Protein AF-A0A6L9YTX2-F1 (afdb_monomer_lite)

Radius of gyration: 17.12 Å; chains: 1; bounding box: 39×42×46 Å

Structure (mmCIF, N/CA/C/O backbone):
data_AF-A0A6L9YTX2-F1
#
_entry.id   AF-A0A6L9YTX2-F1
#
loop_
_atom_site.group_PDB
_atom_site.id
_atom_site.type_symbol
_atom_site.label_atom_id
_atom_site.label_alt_id
_atom_site.label_comp_id
_atom_site.label_asym_id
_atom_site.label_entity_id
_atom_site.label_seq_id
_atom_site.pdbx_PDB_ins_code
_atom_site.Cartn_x
_atom_site.Cartn_y
_atom_site.Cartn_z
_atom_site.occupancy
_atom_site.B_iso_or_equiv
_atom_site.auth_seq_id
_atom_site.auth_comp_id
_atom_site.auth_asym_id
_atom_site.auth_atom_id
_atom_site.pdbx_PDB_model_num
ATOM 1 N N . MET A 1 1 ? 0.660 -24.768 5.579 1.00 40.28 1 MET A N 1
ATOM 2 C CA . MET A 1 1 ? -0.368 -24.456 4.565 1.00 40.28 1 MET A CA 1
ATOM 3 C C . MET A 1 1 ? 0.230 -23.434 3.621 1.00 40.28 1 MET A C 1
ATOM 5 O O . MET A 1 1 ? 1.007 -22.613 4.085 1.00 40.28 1 MET A O 1
ATOM 9 N N . LEU A 1 2 ? -0.031 -23.535 2.318 1.00 46.41 2 LEU A N 1
ATOM 10 C CA . LEU A 1 2 ? 0.277 -22.442 1.395 1.00 46.41 2 LEU A CA 1
ATOM 11 C C . LEU A 1 2 ? -0.840 -21.413 1.565 1.00 46.41 2 LEU A C 1
ATOM 13 O O . LEU A 1 2 ? -1.965 -21.666 1.138 1.00 46.41 2 LEU A O 1
ATOM 17 N N . ASP A 1 3 ? -0.543 -20.313 2.245 1.00 78.88 3 ASP A N 1
ATOM 18 C CA . ASP A 1 3 ? -1.487 -19.212 2.408 1.00 78.88 3 ASP A CA 1
ATOM 19 C C . ASP A 1 3 ? -1.486 -18.384 1.116 1.00 78.88 3 ASP A C 1
ATOM 21 O O . ASP A 1 3 ? -0.455 -17.849 0.702 1.00 78.88 3 ASP A O 1
ATOM 25 N N . PHE A 1 4 ? -2.632 -18.332 0.435 1.00 84.38 4 PHE A N 1
ATOM 26 C CA . PHE A 1 4 ? -2.819 -17.546 -0.786 1.00 84.38 4 PHE A CA 1
ATOM 27 C C . PHE A 1 4 ? -3.454 -16.194 -0.445 1.00 84.38 4 PHE A C 1
ATOM 29 O O . PHE A 1 4 ? -4.494 -16.149 0.211 1.00 84.38 4 PHE A O 1
ATOM 36 N N . GLU A 1 5 ? -2.880 -15.096 -0.944 1.00 86.12 5 GLU A N 1
ATOM 37 C CA . GLU A 1 5 ? -3.494 -13.765 -0.858 1.00 86.12 5 GLU A CA 1
ATOM 38 C C . GLU A 1 5 ? -4.357 -13.522 -2.103 1.00 86.12 5 GLU A C 1
ATOM 40 O O . GLU A 1 5 ? -3.896 -13.664 -3.239 1.00 86.12 5 GLU A O 1
ATOM 45 N N . LYS A 1 6 ? -5.619 -13.135 -1.899 1.00 91.62 6 LYS A N 1
ATOM 46 C CA . LYS A 1 6 ? -6.474 -12.663 -2.990 1.00 91.62 6 LYS A CA 1
ATOM 47 C C . LYS A 1 6 ? -6.203 -11.179 -3.220 1.00 91.62 6 LYS A C 1
ATOM 49 O O . LYS A 1 6 ? -6.435 -10.388 -2.314 1.00 91.62 6 LYS A O 1
ATOM 54 N N . VAL A 1 7 ? -5.789 -10.834 -4.436 1.00 95.06 7 VAL A N 1
ATOM 55 C CA . VAL A 1 7 ? -5.484 -9.462 -4.866 1.00 95.06 7 VAL A CA 1
ATOM 56 C C . VAL A 1 7 ? -6.374 -9.034 -6.031 1.00 95.06 7 VAL A C 1
ATOM 58 O O . VAL A 1 7 ? -6.733 -9.867 -6.873 1.00 95.06 7 VAL A O 1
ATOM 61 N N . TYR A 1 8 ? -6.711 -7.747 -6.111 1.00 96.00 8 TYR A N 1
ATOM 62 C CA . TYR A 1 8 ? -7.412 -7.166 -7.257 1.00 96.00 8 TYR A CA 1
ATOM 63 C C . TYR A 1 8 ? -6.472 -6.282 -8.075 1.00 96.00 8 TYR A C 1
ATOM 65 O O . TYR A 1 8 ? -5.985 -5.256 -7.617 1.00 96.00 8 TYR A O 1
ATOM 73 N N . VAL A 1 9 ? -6.252 -6.653 -9.336 1.00 96.12 9 VAL A N 1
ATOM 74 C CA . VAL A 1 9 ? -5.401 -5.884 -10.250 1.00 96.12 9 VAL A CA 1
ATOM 75 C C . VAL A 1 9 ? -6.284 -5.127 -11.234 1.00 96.12 9 VAL A C 1
ATOM 77 O O . VAL A 1 9 ? -7.080 -5.724 -11.959 1.00 96.12 9 VAL A O 1
ATOM 80 N N . HIS A 1 10 ? -6.152 -3.802 -11.267 1.00 96.38 10 HIS A N 1
ATOM 81 C CA . HIS A 1 10 ? -6.851 -2.977 -12.249 1.00 96.38 10 HIS A CA 1
ATOM 82 C C . HIS A 1 10 ? -6.284 -3.232 -13.663 1.00 96.38 10 HIS A C 1
ATOM 84 O O . HIS A 1 10 ? -5.062 -3.348 -13.797 1.00 96.38 10 HIS A O 1
ATOM 90 N N . PRO A 1 11 ? -7.104 -3.229 -14.739 1.00 97.12 11 PRO A N 1
ATOM 91 C CA . PRO A 1 11 ? -6.637 -3.499 -16.107 1.00 97.12 11 PRO A CA 1
ATOM 92 C C . PRO A 1 11 ? -5.483 -2.616 -16.600 1.00 97.12 11 PRO A C 1
ATOM 94 O O . PRO A 1 11 ? -4.745 -2.995 -17.506 1.00 97.12 11 PRO A O 1
ATOM 97 N N . SER A 1 12 ? -5.284 -1.440 -15.994 1.00 94.69 12 SER A N 1
ATOM 98 C CA . SER A 1 12 ? -4.136 -0.576 -16.304 1.00 94.69 12 SER A CA 1
ATOM 99 C C . SER A 1 12 ? -2.777 -1.174 -15.913 1.00 94.69 12 SER A C 1
ATOM 101 O O . SER A 1 12 ? -1.763 -0.715 -16.432 1.00 94.69 12 SER A O 1
ATOM 103 N N . GLN A 1 13 ? -2.750 -2.175 -15.027 1.00 95.31 13 GLN A N 1
ATOM 104 C CA . GLN A 1 13 ? -1.547 -2.916 -14.631 1.00 95.31 13 GLN A CA 1
ATOM 105 C C . GLN A 1 13 ? -1.523 -4.352 -15.172 1.00 95.31 13 GLN A C 1
ATOM 107 O O . GLN A 1 13 ? -0.714 -5.164 -14.731 1.00 95.31 13 GLN A O 1
ATOM 112 N N . PHE A 1 14 ? -2.383 -4.691 -16.137 1.00 96.00 14 PHE A N 1
ATOM 113 C CA . PHE A 1 14 ? -2.259 -5.973 -16.832 1.00 96.00 14 PHE A CA 1
ATOM 114 C C . PHE A 1 14 ? -0.990 -6.011 -17.696 1.00 96.00 14 PHE A C 1
ATOM 116 O O . PHE A 1 14 ? -0.549 -4.953 -18.166 1.00 96.00 14 PHE A O 1
ATOM 123 N N . PRO A 1 15 ? -0.400 -7.203 -17.921 1.00 95.25 15 PRO A N 1
ATOM 124 C CA . PRO A 1 15 ? 0.898 -7.345 -18.580 1.00 95.25 15 PRO A CA 1
ATOM 125 C C . PRO A 1 15 ? 1.008 -6.591 -19.907 1.00 95.25 15 PRO A C 1
ATOM 127 O O . PRO A 1 15 ? 2.002 -5.908 -20.148 1.00 95.25 15 PRO A O 1
ATOM 130 N N . GLU A 1 16 ? -0.030 -6.639 -20.742 1.00 97.69 16 GLU A N 1
ATOM 131 C CA . GLU A 1 16 ? -0.053 -5.963 -22.038 1.00 97.69 16 GLU A CA 1
ATOM 132 C C . GLU A 1 16 ? 0.033 -4.448 -21.869 1.00 97.69 16 GLU A C 1
ATOM 134 O O . GLU A 1 16 ? 0.773 -3.782 -22.594 1.00 97.69 16 GLU A O 1
ATOM 139 N N . ARG A 1 17 ? -0.689 -3.883 -20.892 1.00 96.25 17 ARG A N 1
ATOM 140 C CA . ARG A 1 17 ? -0.680 -2.438 -20.657 1.00 96.25 17 ARG A CA 1
ATOM 141 C C . ARG A 1 17 ? 0.655 -1.971 -20.091 1.00 96.25 17 ARG A C 1
ATOM 143 O O . ARG A 1 17 ? 1.185 -0.961 -20.546 1.00 96.25 17 ARG A O 1
ATOM 150 N N . VAL A 1 18 ? 1.221 -2.729 -19.154 1.00 95.25 18 VAL A N 1
ATOM 151 C CA . VAL A 1 18 ? 2.548 -2.459 -18.585 1.00 95.25 18 VAL A CA 1
ATOM 152 C C . VAL A 1 18 ? 3.625 -2.518 -19.672 1.00 95.25 18 VAL A C 1
ATOM 154 O O . VAL A 1 18 ? 4.479 -1.635 -19.735 1.00 95.25 18 VAL A O 1
ATOM 157 N N . PHE A 1 19 ? 3.552 -3.495 -20.579 1.00 95.50 19 PHE A N 1
ATOM 158 C CA . PHE A 1 19 ? 4.467 -3.602 -21.714 1.00 95.50 19 PHE A CA 1
ATOM 159 C C . PHE A 1 19 ? 4.370 -2.400 -22.665 1.00 95.50 19 PHE A C 1
ATOM 161 O O . PHE A 1 19 ? 5.397 -1.860 -23.075 1.00 95.50 19 PHE A O 1
ATOM 168 N N . GLN A 1 20 ? 3.160 -1.919 -22.968 1.00 96.75 20 GLN A N 1
ATOM 169 C CA . GLN A 1 20 ? 2.986 -0.699 -23.767 1.00 96.75 20 GLN A CA 1
ATOM 170 C C . GLN A 1 20 ? 3.598 0.534 -23.088 1.00 96.75 20 GLN A C 1
ATOM 172 O O . GLN A 1 20 ? 4.236 1.349 -23.753 1.00 96.75 20 GLN A O 1
ATOM 177 N N . ASP A 1 21 ? 3.472 0.649 -21.764 1.00 95.81 21 ASP A N 1
ATOM 178 C CA . ASP A 1 21 ? 4.095 1.743 -21.013 1.00 95.81 21 ASP A CA 1
ATOM 179 C C . ASP A 1 21 ? 5.637 1.670 -21.065 1.00 95.81 21 ASP A C 1
ATOM 181 O O . ASP A 1 21 ? 6.301 2.709 -21.122 1.00 95.81 21 ASP A O 1
ATOM 185 N N . TYR A 1 22 ? 6.223 0.464 -21.104 1.00 94.81 22 TYR A N 1
ATOM 186 C CA . TYR A 1 22 ? 7.661 0.282 -21.344 1.00 94.81 22 TYR A CA 1
ATOM 187 C C . TYR A 1 22 ? 8.069 0.727 -22.747 1.00 94.81 22 TYR A C 1
ATOM 189 O O . TYR A 1 22 ? 9.031 1.485 -22.883 1.00 94.81 22 TYR A O 1
ATOM 197 N N . LEU A 1 23 ? 7.336 0.301 -23.783 1.00 96.75 23 LEU A N 1
ATOM 198 C CA . LEU A 1 23 ? 7.601 0.709 -25.165 1.00 96.75 23 LEU A CA 1
ATOM 199 C C . LEU A 1 23 ? 7.562 2.234 -25.309 1.00 96.75 23 LEU A C 1
ATOM 201 O O . LEU A 1 23 ? 8.493 2.817 -25.859 1.00 96.75 23 LEU A O 1
ATOM 205 N N . ALA A 1 24 ? 6.548 2.887 -24.737 1.00 96.75 24 ALA A N 1
ATOM 206 C CA . ALA A 1 24 ? 6.446 4.344 -24.726 1.00 96.75 24 ALA A CA 1
ATOM 207 C C . ALA A 1 24 ? 7.644 5.010 -24.022 1.00 96.75 24 ALA A C 1
ATOM 209 O O . ALA A 1 24 ? 8.164 6.031 -24.487 1.00 96.75 24 ALA A O 1
ATOM 210 N N . GLY A 1 25 ? 8.118 4.423 -22.920 1.00 96.00 25 GLY A N 1
ATOM 211 C CA . GLY A 1 25 ? 9.317 4.881 -22.219 1.00 96.00 25 GLY A CA 1
ATOM 212 C C . GLY A 1 25 ? 10.588 4.759 -23.063 1.00 96.00 25 GLY A C 1
ATOM 213 O O . GLY A 1 25 ? 11.381 5.698 -23.125 1.00 96.00 25 GLY A O 1
ATOM 214 N N . PHE A 1 26 ? 10.756 3.645 -23.781 1.00 95.56 26 PHE A N 1
ATOM 215 C CA . PHE A 1 26 ? 11.887 3.453 -24.691 1.00 95.56 26 PHE A CA 1
ATOM 216 C C . PHE A 1 26 ? 11.845 4.417 -25.876 1.00 95.56 26 PHE A C 1
ATOM 218 O O . PHE A 1 26 ? 12.857 5.044 -26.173 1.00 95.56 26 PHE A O 1
ATOM 225 N N . THR A 1 27 ? 10.682 4.606 -26.506 1.00 97.06 27 THR A N 1
ATOM 226 C CA . THR A 1 27 ? 10.518 5.558 -27.617 1.00 97.06 27 THR A CA 1
ATOM 227 C C . THR A 1 27 ? 10.825 6.993 -27.196 1.00 97.06 27 THR A C 1
ATOM 229 O O . THR A 1 27 ? 11.408 7.753 -27.964 1.00 97.06 27 THR A O 1
ATOM 232 N N . SER A 1 28 ? 10.448 7.375 -25.974 1.00 96.62 28 SER A N 1
ATOM 233 C CA . SER A 1 28 ? 10.681 8.724 -25.446 1.00 96.62 28 SER A CA 1
ATOM 234 C C . SER A 1 28 ? 12.028 8.899 -24.736 1.00 96.62 28 SER A C 1
ATOM 236 O O . SER A 1 28 ? 12.319 10.002 -24.268 1.00 96.62 28 SER A O 1
ATOM 238 N N . CYS A 1 29 ? 12.841 7.840 -24.638 1.00 96.50 29 CYS A N 1
ATOM 239 C CA . CYS A 1 29 ? 14.079 7.794 -23.854 1.00 96.50 29 CYS A CA 1
ATOM 240 C C . CYS A 1 29 ? 13.895 8.252 -22.392 1.00 96.50 29 CYS A C 1
ATOM 242 O O . CYS A 1 29 ? 14.788 8.864 -21.802 1.00 96.50 29 CYS A O 1
ATOM 244 N N . LYS A 1 30 ? 12.727 7.980 -21.798 1.00 95.81 30 LYS A N 1
ATOM 245 C CA . LYS A 1 30 ? 12.376 8.364 -20.424 1.00 95.81 30 LYS A CA 1
ATOM 246 C C . LYS A 1 30 ? 11.758 7.184 -19.689 1.00 95.81 30 LYS A C 1
ATOM 248 O O . LYS A 1 30 ? 10.793 6.585 -20.149 1.00 95.81 30 LYS A O 1
ATOM 253 N N . ILE A 1 31 ? 12.276 6.879 -18.504 1.00 91.69 31 ILE A N 1
ATOM 254 C CA . ILE A 1 31 ? 11.693 5.847 -17.642 1.00 91.69 31 ILE A CA 1
ATOM 255 C C . ILE A 1 31 ? 10.515 6.455 -16.878 1.00 91.69 31 ILE A C 1
ATOM 257 O O . ILE A 1 31 ? 10.671 7.458 -16.183 1.00 91.69 31 ILE A O 1
ATOM 261 N N . ASN A 1 32 ? 9.335 5.844 -16.993 1.00 93.19 32 ASN A N 1
ATOM 262 C CA . ASN A 1 32 ? 8.190 6.203 -16.159 1.00 93.19 32 ASN A CA 1
ATOM 263 C C . ASN A 1 32 ? 8.487 5.852 -14.689 1.00 93.19 32 ASN A C 1
ATOM 265 O O . ASN A 1 32 ? 8.939 4.747 -14.390 1.00 93.19 32 ASN A O 1
ATOM 269 N N . HIS A 1 33 ? 8.201 6.778 -13.773 1.00 91.81 33 HIS A N 1
ATOM 270 C CA . HIS A 1 33 ? 8.505 6.645 -12.348 1.00 91.81 33 HIS A CA 1
ATOM 271 C C . HIS A 1 33 ? 7.864 5.414 -11.688 1.00 91.81 33 HIS A C 1
ATOM 273 O O . HIS A 1 33 ? 8.439 4.885 -10.737 1.00 91.81 33 HIS A O 1
ATOM 279 N N . LYS A 1 34 ? 6.730 4.908 -12.202 1.00 92.19 34 LYS A N 1
ATOM 280 C CA . LYS A 1 34 ? 6.108 3.678 -11.679 1.00 92.19 34 LYS A CA 1
ATOM 281 C C . LYS A 1 34 ? 7.038 2.458 -11.767 1.00 92.19 34 LYS A C 1
ATOM 283 O O . LYS A 1 34 ? 6.962 1.558 -10.941 1.00 92.19 34 LYS A O 1
ATOM 288 N N . PHE A 1 35 ? 7.971 2.451 -12.726 1.00 94.12 35 PHE A N 1
ATOM 289 C CA . PHE A 1 35 ? 8.906 1.343 -12.931 1.00 94.12 35 PHE A CA 1
ATOM 290 C C . PHE A 1 35 ? 10.058 1.298 -11.918 1.00 94.12 35 PHE A C 1
ATOM 292 O O . PHE A 1 35 ? 10.845 0.349 -11.923 1.00 94.12 35 PHE A O 1
ATOM 299 N N . HIS A 1 36 ? 10.181 2.291 -11.031 1.00 92.69 36 HIS A N 1
ATOM 300 C CA . HIS A 1 36 ? 11.205 2.285 -9.982 1.00 92.69 36 HIS A CA 1
ATOM 301 C C . HIS A 1 36 ? 10.950 1.253 -8.879 1.00 92.69 36 HIS A C 1
ATOM 303 O O . HIS A 1 36 ? 11.881 0.933 -8.142 1.00 92.69 36 HIS A O 1
ATOM 309 N N . TYR A 1 37 ? 9.731 0.721 -8.779 1.00 93.38 37 TYR A N 1
ATOM 310 C CA . TYR A 1 37 ? 9.310 -0.243 -7.761 1.00 93.38 37 TYR A CA 1
ATOM 311 C C . TYR A 1 37 ? 8.332 -1.283 -8.338 1.00 93.38 37 TYR A C 1
ATOM 313 O O . TYR A 1 37 ? 7.414 -1.733 -7.666 1.00 93.38 37 TYR A O 1
ATOM 321 N N . ASP A 1 38 ? 8.527 -1.676 -9.599 1.00 91.25 38 ASP A N 1
ATOM 322 C CA . ASP A 1 38 ? 7.652 -2.633 -10.294 1.00 91.25 38 ASP A CA 1
ATOM 323 C C . ASP A 1 38 ? 7.892 -4.087 -9.844 1.00 91.25 38 ASP A C 1
ATOM 325 O O . ASP A 1 38 ? 6.965 -4.816 -9.497 1.00 91.25 38 ASP A O 1
ATOM 329 N N . SER A 1 39 ? 9.160 -4.500 -9.749 1.00 92.38 39 SER A N 1
ATOM 330 C CA . SER A 1 39 ? 9.524 -5.826 -9.233 1.00 92.38 39 SER A CA 1
ATOM 331 C C . SER A 1 39 ? 9.683 -5.853 -7.711 1.00 92.38 39 SER A C 1
ATOM 333 O O . SER A 1 39 ? 10.068 -4.864 -7.087 1.00 92.38 39 SER A O 1
ATOM 335 N N . VAL A 1 40 ? 9.543 -7.044 -7.117 1.00 94.69 40 VAL A N 1
ATOM 336 C CA . VAL A 1 40 ? 9.760 -7.288 -5.675 1.00 94.69 40 VAL A CA 1
ATOM 337 C C . VAL A 1 40 ? 11.097 -6.711 -5.185 1.00 94.69 40 VAL A C 1
ATOM 339 O O . VAL A 1 40 ? 11.153 -6.008 -4.176 1.00 94.69 40 VAL A O 1
ATOM 342 N N . LYS A 1 41 ? 12.188 -6.957 -5.924 1.00 96.00 41 LYS A N 1
ATOM 343 C CA . LYS A 1 41 ? 13.529 -6.465 -5.564 1.00 96.00 41 LYS A CA 1
ATOM 344 C C . LYS A 1 41 ? 13.614 -4.940 -5.625 1.00 96.00 41 LYS A C 1
ATOM 346 O O . LYS A 1 41 ? 14.296 -4.331 -4.802 1.00 96.00 41 LYS A O 1
ATOM 351 N N . GLN A 1 42 ? 12.973 -4.322 -6.614 1.00 95.69 42 GLN A N 1
ATOM 352 C CA . GLN A 1 42 ? 12.946 -2.868 -6.742 1.00 95.69 42 GLN A CA 1
ATOM 353 C C . GLN A 1 42 ? 12.135 -2.230 -5.613 1.00 95.69 42 GLN A C 1
ATOM 355 O O . GLN A 1 42 ? 12.633 -1.304 -4.982 1.00 95.69 42 GLN A O 1
ATOM 360 N N . SER A 1 43 ? 10.970 -2.782 -5.275 1.00 96.19 43 SER A N 1
ATOM 361 C CA . SER A 1 43 ? 10.150 -2.334 -4.145 1.00 96.19 43 SER A CA 1
ATOM 362 C C . SER A 1 43 ? 10.894 -2.391 -2.819 1.00 96.19 43 SER A C 1
ATOM 364 O O . SER A 1 43 ? 10.887 -1.422 -2.069 1.00 96.19 43 SER A O 1
ATOM 366 N N . GLN A 1 44 ? 11.617 -3.478 -2.540 1.00 95.62 44 GLN A N 1
ATOM 367 C CA . GLN A 1 44 ? 12.435 -3.579 -1.326 1.00 95.62 44 GLN A CA 1
ATOM 368 C C . GLN A 1 44 ? 13.542 -2.516 -1.281 1.00 95.62 44 GLN A C 1
ATOM 370 O O . GLN A 1 44 ? 13.772 -1.896 -0.242 1.00 95.62 44 GLN A O 1
ATOM 375 N N . LYS A 1 45 ? 14.224 -2.273 -2.408 1.00 96.19 45 LYS A N 1
ATOM 376 C CA . LYS A 1 45 ? 15.230 -1.203 -2.503 1.00 96.19 45 LYS A CA 1
ATOM 377 C C . LYS A 1 45 ? 14.604 0.173 -2.291 1.00 96.19 45 LYS A C 1
ATOM 379 O O . LYS A 1 45 ? 15.167 0.978 -1.554 1.00 96.19 45 LYS A O 1
ATOM 384 N N . TRP A 1 46 ? 13.453 0.420 -2.910 1.00 95.19 46 TRP A N 1
ATOM 385 C CA . TRP A 1 46 ? 12.699 1.656 -2.753 1.00 95.19 46 TRP A CA 1
ATOM 386 C C . TRP A 1 46 ? 12.302 1.883 -1.294 1.00 95.19 46 TRP A C 1
ATOM 388 O O . TRP A 1 46 ? 12.588 2.945 -0.750 1.00 95.19 46 TRP A O 1
ATOM 398 N N . LEU A 1 47 ? 11.746 0.869 -0.625 1.00 95.50 47 LEU A N 1
ATOM 399 C CA . LEU A 1 47 ? 11.394 0.938 0.794 1.00 95.50 47 LEU A CA 1
ATOM 400 C C . LEU A 1 47 ? 12.609 1.231 1.674 1.00 95.50 47 LEU A C 1
ATOM 402 O O . LEU A 1 47 ? 12.508 2.051 2.579 1.00 95.50 47 LEU A O 1
ATOM 406 N N . LYS A 1 48 ? 13.770 0.629 1.391 1.00 95.50 48 LYS A N 1
ATOM 407 C CA . LYS A 1 48 ? 15.004 0.904 2.142 1.00 95.50 48 LYS A CA 1
ATOM 408 C C . LYS A 1 48 ? 15.452 2.363 2.009 1.00 95.50 48 LYS A C 1
ATOM 410 O O . LYS A 1 48 ? 15.835 2.980 3.002 1.00 95.50 48 LYS A O 1
ATOM 415 N N . ILE A 1 49 ? 15.400 2.912 0.794 1.00 94.88 49 ILE A N 1
ATOM 416 C CA . ILE A 1 49 ? 15.694 4.330 0.539 1.00 94.88 49 ILE A CA 1
ATOM 417 C C . ILE A 1 49 ? 14.673 5.203 1.273 1.00 94.88 49 ILE A C 1
ATOM 419 O O . ILE A 1 49 ? 15.062 6.100 2.015 1.00 94.88 49 ILE A O 1
ATOM 423 N N . HIS A 1 50 ? 13.380 4.918 1.115 1.00 93.50 50 HIS A N 1
ATOM 424 C CA . HIS A 1 50 ? 12.314 5.674 1.762 1.00 93.50 50 HIS A CA 1
ATOM 425 C C . HIS A 1 50 ? 12.461 5.664 3.289 1.00 93.50 50 HIS A C 1
ATOM 427 O O . HIS A 1 50 ? 12.343 6.707 3.916 1.00 93.50 50 HIS A O 1
ATOM 433 N N . GLU A 1 51 ? 12.768 4.527 3.906 1.00 92.62 51 GLU A N 1
ATOM 434 C CA . GLU A 1 51 ? 12.944 4.447 5.360 1.00 92.62 51 GLU A CA 1
ATOM 435 C C . GLU A 1 51 ? 14.122 5.304 5.852 1.00 92.62 51 GLU A C 1
ATOM 437 O O . GLU A 1 51 ? 14.040 5.960 6.887 1.00 92.62 51 GLU A O 1
ATOM 442 N N . THR A 1 52 ? 15.198 5.358 5.066 1.00 95.44 5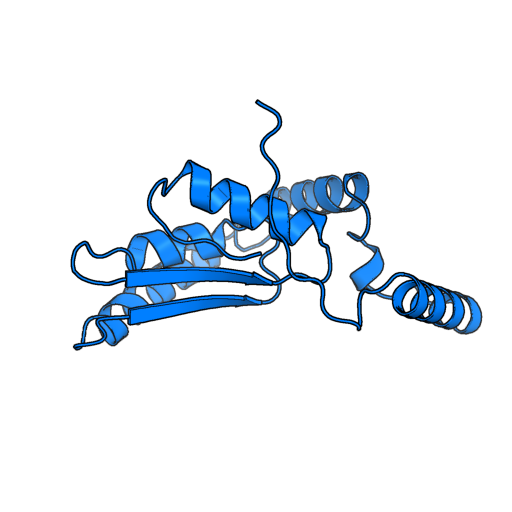2 THR A N 1
ATOM 443 C CA . THR A 1 52 ? 16.413 6.102 5.422 1.00 95.44 52 THR A CA 1
ATOM 444 C C . THR A 1 52 ? 16.247 7.610 5.229 1.00 95.44 52 THR A C 1
ATOM 446 O O . THR A 1 52 ? 16.783 8.387 6.010 1.00 95.44 52 THR A O 1
ATOM 449 N N . TYR A 1 53 ? 15.522 8.037 4.191 1.00 95.50 53 TYR A N 1
ATOM 450 C CA . TYR A 1 53 ? 15.541 9.434 3.738 1.00 95.50 53 TYR A CA 1
ATOM 451 C C . TYR A 1 53 ? 14.184 10.144 3.768 1.00 95.50 53 TYR A C 1
ATOM 453 O O . TYR A 1 53 ? 14.126 11.343 3.504 1.00 95.50 53 TYR A O 1
ATOM 461 N N . SER A 1 54 ? 13.079 9.451 4.051 1.00 93.88 54 SER A N 1
ATOM 462 C CA . SER A 1 54 ? 11.757 10.086 4.063 1.00 93.88 54 SER A CA 1
ATOM 463 C C . SER A 1 54 ? 11.622 11.053 5.243 1.00 93.88 54 SER A C 1
ATOM 465 O O . SER A 1 54 ? 11.851 10.647 6.385 1.00 93.88 54 SER A O 1
ATOM 467 N N . PRO A 1 55 ? 11.150 12.296 5.025 1.00 94.88 55 PRO A N 1
ATOM 468 C CA . PRO A 1 55 ? 10.807 13.204 6.119 1.00 94.88 55 PRO A CA 1
ATOM 469 C C . PRO A 1 55 ? 9.793 12.593 7.091 1.00 94.88 55 PRO A C 1
ATOM 471 O O . PRO A 1 55 ? 9.893 12.798 8.292 1.00 94.88 55 PRO A O 1
ATOM 474 N N . ALA A 1 56 ? 8.898 11.723 6.606 1.00 92.31 56 ALA A N 1
ATOM 475 C CA . ALA A 1 56 ? 7.945 10.993 7.447 1.00 92.31 56 ALA A CA 1
ATOM 476 C C . ALA A 1 56 ? 8.600 9.961 8.400 1.00 92.31 56 ALA A C 1
ATOM 478 O O . ALA A 1 56 ? 7.891 9.253 9.116 1.00 92.31 56 ALA A O 1
ATOM 479 N N . ARG A 1 57 ? 9.934 9.836 8.375 1.00 91.12 57 ARG A N 1
ATOM 480 C CA . ARG A 1 57 ? 10.757 9.030 9.289 1.00 91.12 57 ARG A CA 1
ATOM 481 C C . ARG A 1 57 ? 11.817 9.816 10.035 1.00 91.12 57 ARG A C 1
ATOM 483 O O . ARG A 1 57 ? 12.185 9.408 11.128 1.00 91.12 57 ARG A O 1
ATOM 490 N N . GLN A 1 58 ? 12.316 10.884 9.428 1.00 93.19 58 GLN A N 1
ATOM 491 C CA . GLN A 1 58 ? 13.498 11.591 9.913 1.00 93.19 58 GLN A CA 1
ATOM 492 C C . GLN A 1 58 ? 13.171 12.974 10.493 1.00 93.19 58 GLN A C 1
ATOM 494 O O . GLN A 1 58 ? 13.938 13.486 11.298 1.00 93.19 58 GLN A O 1
ATOM 499 N N . ASP A 1 59 ? 12.054 13.585 10.092 1.00 96.31 59 ASP A N 1
ATOM 500 C CA . ASP A 1 59 ? 11.664 14.930 10.515 1.00 96.31 59 ASP A CA 1
ATOM 501 C C . ASP A 1 59 ? 10.540 14.853 11.556 1.00 96.31 59 ASP A C 1
ATOM 503 O O . ASP A 1 59 ? 9.410 14.460 11.248 1.00 96.31 59 ASP A O 1
ATOM 507 N N . GLU A 1 60 ? 10.846 15.248 12.794 1.00 96.56 60 GLU A N 1
ATOM 508 C CA . GLU A 1 60 ? 9.898 15.243 13.914 1.00 96.56 60 GLU A CA 1
ATOM 509 C C . GLU A 1 60 ? 8.634 16.054 13.618 1.00 96.56 60 GLU A C 1
ATOM 511 O O . GLU A 1 60 ? 7.535 15.614 13.955 1.00 96.56 60 GLU A O 1
ATOM 516 N N . SER A 1 61 ? 8.760 17.197 12.938 1.00 97.50 61 SER A N 1
ATOM 517 C CA . SER A 1 61 ? 7.610 18.038 12.595 1.00 97.50 61 SER A CA 1
ATOM 518 C C . SER A 1 61 ? 6.686 17.341 11.596 1.00 97.50 61 SER A C 1
ATOM 520 O O . SER A 1 61 ? 5.463 17.430 11.705 1.00 97.50 61 SER A O 1
ATOM 522 N N . CYS A 1 62 ? 7.259 16.585 10.655 1.00 96.56 62 CYS A N 1
ATOM 523 C CA . CYS A 1 62 ? 6.499 15.809 9.685 1.00 96.56 62 CYS A CA 1
ATOM 524 C C . CYS A 1 62 ? 5.800 14.616 10.352 1.00 96.56 62 CYS A C 1
ATOM 526 O O . CYS A 1 62 ? 4.616 14.376 10.106 1.00 96.56 62 CYS A O 1
ATOM 528 N N . ILE A 1 63 ? 6.510 13.890 11.221 1.00 95.56 63 ILE A N 1
ATOM 529 C CA . ILE A 1 63 ? 5.962 12.762 11.987 1.00 95.56 63 ILE A CA 1
ATOM 530 C C . ILE A 1 63 ? 4.790 13.227 12.860 1.00 95.56 63 ILE A C 1
ATOM 532 O O . ILE A 1 63 ? 3.710 12.631 12.823 1.00 95.56 63 ILE A O 1
ATOM 536 N N . ASP A 1 64 ? 4.986 14.315 13.603 1.00 97.12 64 ASP A N 1
ATOM 537 C CA . ASP A 1 64 ? 3.974 14.900 14.478 1.00 97.12 64 ASP A CA 1
ATOM 538 C C . ASP A 1 64 ? 2.763 15.417 13.687 1.00 97.12 64 ASP A C 1
ATOM 540 O O . ASP A 1 64 ? 1.620 15.181 14.083 1.00 97.12 64 ASP A O 1
ATOM 544 N N . ALA A 1 65 ? 2.981 16.031 12.519 1.00 97.38 65 ALA A N 1
ATOM 545 C CA . ALA A 1 65 ? 1.892 16.445 11.638 1.00 97.38 65 ALA A CA 1
ATOM 546 C C . ALA A 1 65 ? 1.007 15.258 11.221 1.00 97.38 65 ALA A C 1
ATOM 548 O O . ALA A 1 65 ? -0.216 15.344 11.348 1.00 97.38 65 ALA A O 1
ATOM 549 N N . TYR A 1 66 ? 1.592 14.129 10.795 1.00 96.56 66 TYR A N 1
ATOM 550 C CA . TYR A 1 66 ? 0.812 12.925 10.474 1.00 96.56 66 TYR A CA 1
ATOM 551 C C . TYR A 1 66 ? 0.029 12.412 11.685 1.00 96.56 66 TYR A C 1
ATOM 553 O O . TYR A 1 66 ? -1.166 12.143 11.564 1.00 96.56 66 TYR A O 1
ATOM 561 N N . ALA A 1 67 ? 0.670 12.308 12.853 1.00 96.25 67 ALA A N 1
ATOM 562 C CA . ALA A 1 67 ? 0.017 11.829 14.068 1.00 96.25 67 ALA A CA 1
ATOM 563 C C . ALA A 1 67 ? -1.172 12.720 14.471 1.00 96.25 67 ALA A C 1
ATOM 565 O O . ALA A 1 67 ? -2.268 12.215 14.727 1.00 96.25 67 ALA A O 1
ATOM 566 N N . LYS A 1 68 ? -0.989 14.046 14.459 1.00 97.75 68 LYS A N 1
ATOM 567 C CA . LYS A 1 68 ? -2.043 15.026 14.762 1.00 97.75 68 LYS A CA 1
ATOM 568 C C . LYS A 1 68 ? -3.190 14.961 13.763 1.00 97.75 68 LYS A C 1
ATOM 570 O O . LYS A 1 68 ? -4.347 14.926 14.178 1.00 97.75 68 LYS A O 1
ATOM 575 N N . CYS A 1 69 ? -2.886 14.917 12.466 1.00 97.44 69 CYS A N 1
ATOM 576 C CA . CYS A 1 69 ? -3.904 14.807 11.426 1.00 97.44 69 CYS A CA 1
ATOM 577 C C . CYS A 1 69 ? -4.710 13.516 11.575 1.00 97.44 69 CYS A C 1
ATOM 579 O O . CYS A 1 69 ? -5.933 13.582 11.596 1.00 97.44 69 CYS A O 1
ATOM 581 N N . PHE A 1 70 ? -4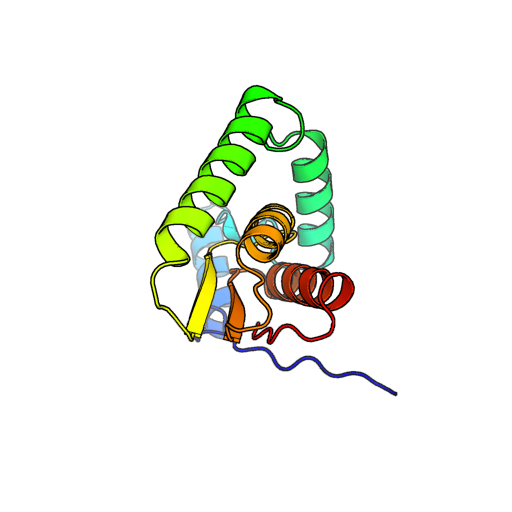.058 12.364 11.749 1.00 96.75 70 PHE A N 1
ATOM 582 C CA . PHE A 1 70 ? -4.756 11.083 11.885 1.00 96.75 70 PHE A CA 1
ATOM 583 C C . PHE A 1 70 ? -5.608 10.999 13.147 1.00 96.75 70 PHE A C 1
ATOM 585 O O . PHE A 1 70 ? -6.752 10.553 13.066 1.00 96.75 70 PHE A O 1
ATOM 592 N N . LYS A 1 71 ? -5.104 11.491 14.285 1.00 96.12 71 LYS A N 1
ATOM 593 C CA . LYS A 1 71 ? -5.910 11.606 15.504 1.00 96.12 71 LYS A CA 1
ATOM 594 C C . LYS A 1 71 ? -7.141 12.475 15.256 1.00 96.12 71 LYS A C 1
ATOM 596 O O . LYS A 1 71 ? -8.255 12.073 15.579 1.00 96.12 71 LYS A O 1
ATOM 601 N N . LYS A 1 72 ? -6.961 13.643 14.628 1.00 96.25 72 LYS A N 1
ATOM 602 C CA . LYS A 1 72 ? -8.079 14.549 14.363 1.00 96.25 72 LYS A CA 1
ATOM 603 C C . LYS A 1 72 ? -9.095 13.955 13.387 1.00 96.25 72 LYS A C 1
ATOM 605 O O . LYS A 1 72 ? -10.292 14.139 13.570 1.00 96.25 72 LYS A O 1
ATOM 610 N N . THR A 1 73 ? -8.631 13.225 12.376 1.00 94.19 73 THR A N 1
ATOM 611 C CA . THR A 1 73 ? -9.493 12.475 11.459 1.00 94.19 73 THR A CA 1
ATOM 612 C C . THR A 1 73 ? -10.321 11.435 12.205 1.00 94.19 73 THR A C 1
ATOM 614 O O . THR A 1 73 ? -11.520 11.351 11.961 1.00 94.19 73 THR A O 1
ATOM 617 N N . ALA A 1 74 ? -9.720 10.680 13.127 1.00 92.81 74 ALA A N 1
ATOM 618 C CA . ALA A 1 74 ? -10.453 9.702 13.924 1.00 92.81 74 ALA A CA 1
ATOM 619 C C . ALA A 1 74 ? -11.526 10.355 14.806 1.00 92.81 74 ALA A C 1
ATOM 621 O O . ALA A 1 74 ? -12.654 9.878 14.807 1.00 92.81 74 ALA A O 1
ATOM 622 N N . GLU A 1 75 ? -11.218 11.484 15.458 1.00 91.88 75 GLU A N 1
ATOM 623 C CA . GLU A 1 75 ? -12.200 12.258 16.239 1.00 91.88 75 GLU A CA 1
ATOM 624 C C . GLU A 1 75 ? -13.403 12.701 15.390 1.00 91.88 75 GLU A C 1
ATOM 626 O O . GLU A 1 75 ? -14.536 12.625 15.843 1.00 91.88 75 GLU A O 1
ATOM 631 N N . ILE A 1 76 ? -13.168 13.153 14.153 1.00 91.12 76 ILE A N 1
ATOM 632 C CA . ILE A 1 76 ? -14.240 13.589 13.240 1.00 91.12 76 ILE A CA 1
ATOM 633 C C . ILE A 1 76 ? -15.106 12.404 12.784 1.00 91.12 76 ILE A C 1
ATOM 635 O O . ILE A 1 76 ? -16.304 12.558 12.571 1.00 91.12 76 ILE A O 1
ATOM 639 N N . LEU A 1 77 ? -14.501 11.229 12.599 1.00 89.94 77 LEU A N 1
ATOM 640 C CA . LEU A 1 77 ? -15.183 10.031 12.099 1.00 89.94 77 LEU A CA 1
ATOM 641 C C . LEU A 1 77 ? -15.831 9.183 13.203 1.00 89.94 77 LEU A C 1
ATOM 643 O O . LEU A 1 77 ? -16.500 8.194 12.890 1.00 89.94 77 LEU A O 1
ATOM 647 N N . ASP A 1 78 ? -15.631 9.537 14.473 1.00 82.00 78 ASP A N 1
ATOM 648 C CA . ASP A 1 78 ? -16.265 8.863 15.610 1.00 82.00 78 ASP A CA 1
ATOM 649 C C . ASP A 1 78 ? -17.766 9.170 15.722 1.00 82.00 78 ASP A C 1
ATOM 651 O O . ASP A 1 78 ? -18.510 8.413 16.343 1.00 82.00 78 ASP A O 1
ATOM 655 N N . ASP A 1 79 ? -18.247 10.196 15.016 1.00 69.75 79 ASP A N 1
ATOM 656 C CA . ASP A 1 79 ? -19.670 10.495 14.909 1.00 69.75 79 ASP A CA 1
ATOM 657 C C . ASP A 1 79 ? -20.398 9.453 14.028 1.00 69.75 79 ASP A C 1
ATOM 659 O O . ASP A 1 79 ? -20.369 9.488 12.795 1.00 69.75 79 ASP A O 1
ATOM 663 N N . ASN A 1 80 ? -21.086 8.510 14.688 1.00 68.44 80 ASN A N 1
ATOM 664 C CA . ASN A 1 80 ? -22.143 7.607 14.186 1.00 68.44 80 ASN A CA 1
ATOM 665 C C . ASN A 1 80 ? -21.830 6.704 12.971 1.00 68.44 80 ASN A C 1
ATOM 667 O O . ASN A 1 80 ? -22.717 6.002 12.475 1.00 68.44 80 ASN A O 1
ATOM 671 N N . SER A 1 81 ? -20.594 6.670 12.477 1.00 76.69 81 SER A N 1
ATOM 672 C CA . SER A 1 81 ? -20.228 5.847 11.320 1.00 76.69 81 SER A CA 1
ATOM 673 C C . SER A 1 81 ? -19.900 4.415 11.743 1.00 76.69 81 SER A C 1
ATOM 675 O O . SER A 1 81 ? -18.761 4.099 12.072 1.00 76.69 81 SER A O 1
ATOM 677 N N . LEU A 1 82 ? -20.893 3.521 11.687 1.00 84.81 82 LEU A N 1
ATOM 678 C CA . LEU A 1 82 ? -20.729 2.099 12.040 1.00 84.81 82 LEU A CA 1
ATOM 679 C C . LEU A 1 82 ? -19.817 1.318 11.075 1.00 84.81 82 LEU A C 1
ATOM 681 O O . LEU A 1 82 ? -19.321 0.250 11.427 1.00 84.81 82 LEU A O 1
ATOM 685 N N . ASN A 1 83 ? -19.589 1.837 9.863 1.00 91.19 83 ASN A N 1
ATOM 686 C CA . ASN A 1 83 ? -18.756 1.202 8.843 1.00 91.19 83 ASN A CA 1
ATOM 687 C C . ASN A 1 83 ? -17.831 2.228 8.182 1.00 91.19 83 ASN A C 1
ATOM 689 O O . ASN A 1 83 ? -18.300 3.257 7.697 1.00 91.19 83 ASN A O 1
ATOM 693 N N . LEU A 1 84 ? -16.538 1.917 8.095 1.00 93.94 84 LEU A N 1
ATOM 694 C CA . LEU A 1 84 ? -15.536 2.741 7.420 1.00 93.94 84 LEU A CA 1
ATOM 695 C C . LEU A 1 84 ? -14.724 1.923 6.416 1.00 93.94 84 LEU A C 1
ATOM 697 O O . LEU A 1 84 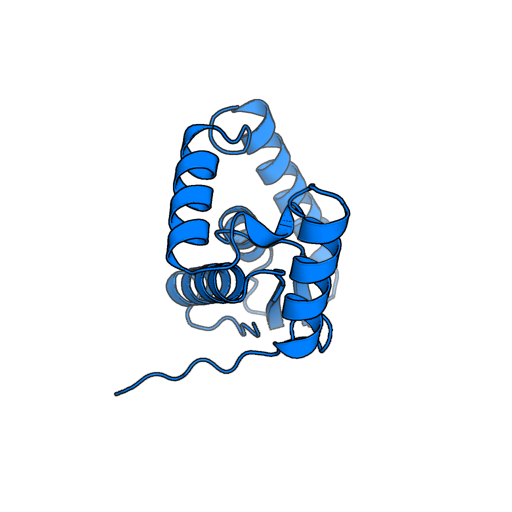? -14.358 0.772 6.660 1.00 93.94 84 LEU A O 1
ATOM 701 N N . ASN A 1 85 ? -14.391 2.565 5.298 1.00 95.50 85 ASN A N 1
ATOM 702 C CA . ASN A 1 85 ? -13.460 2.046 4.304 1.00 95.50 85 ASN A CA 1
ATOM 703 C C . ASN A 1 85 ? -12.251 2.979 4.235 1.00 95.50 85 ASN A C 1
ATOM 705 O O . ASN A 1 85 ? -12.388 4.142 3.858 1.00 95.50 85 ASN A O 1
ATOM 709 N N . LEU A 1 86 ? -11.075 2.468 4.590 1.00 97.00 86 LEU A N 1
ATOM 710 C CA . LEU A 1 86 ? -9.811 3.179 4.450 1.00 97.00 86 LEU A CA 1
ATOM 711 C C . LEU A 1 86 ? -9.137 2.752 3.148 1.00 97.00 86 LEU A C 1
ATOM 713 O O . LEU A 1 86 ? -8.815 1.580 2.982 1.00 97.00 86 LEU A O 1
ATOM 717 N N . ILE A 1 87 ? -8.892 3.701 2.247 1.00 97.94 87 ILE A N 1
ATOM 718 C CA . ILE A 1 87 ? -8.222 3.456 0.965 1.00 97.94 87 ILE A CA 1
ATOM 719 C C . ILE A 1 87 ? -6.853 4.140 0.993 1.00 97.94 87 ILE A C 1
ATOM 721 O O . ILE A 1 87 ? -6.770 5.367 1.005 1.00 97.94 87 ILE A O 1
ATOM 725 N N . GLY A 1 88 ? -5.779 3.349 1.011 1.00 97.38 88 GLY A N 1
ATOM 726 C CA . GLY A 1 88 ? -4.401 3.841 1.002 1.00 97.38 88 GLY A CA 1
ATOM 727 C C . GLY A 1 88 ? -3.889 3.998 -0.424 1.00 97.38 88 GLY A C 1
ATOM 728 O O . GLY A 1 88 ? -3.393 3.034 -0.998 1.00 97.38 88 GLY A O 1
ATOM 729 N N . LEU A 1 89 ? -4.021 5.189 -1.012 1.00 96.81 89 LEU A N 1
ATOM 730 C CA . LEU A 1 89 ? -3.538 5.475 -2.368 1.00 96.81 89 LEU A CA 1
ATOM 731 C C . LEU A 1 89 ? -2.016 5.668 -2.374 1.00 96.81 89 LEU A C 1
ATOM 733 O O . LEU A 1 89 ? -1.508 6.615 -1.776 1.00 96.81 89 LEU A O 1
ATOM 737 N N . GLY A 1 90 ? -1.293 4.788 -3.066 1.00 95.69 90 GLY A N 1
ATOM 738 C CA . GLY A 1 90 ? 0.166 4.725 -2.978 1.00 95.69 90 GLY A CA 1
ATOM 739 C C . GLY A 1 90 ? 0.606 4.274 -1.587 1.00 95.69 90 GLY A C 1
ATOM 740 O O . GLY A 1 90 ? 1.391 4.960 -0.928 1.00 95.69 90 GLY A O 1
ATOM 741 N N . CYS A 1 91 ? 0.049 3.154 -1.113 1.00 96.06 91 CYS A N 1
ATOM 742 C CA . CYS A 1 91 ? 0.232 2.686 0.263 1.00 96.06 91 CYS A CA 1
ATOM 743 C C . CYS A 1 91 ? 1.699 2.392 0.621 1.00 96.06 91 CYS A C 1
ATOM 745 O O . CYS A 1 91 ? 2.079 2.449 1.797 1.00 96.06 91 CYS A O 1
ATOM 747 N N . GLY A 1 92 ? 2.548 2.091 -0.371 1.00 95.31 92 GLY A N 1
ATOM 748 C CA . GLY A 1 92 ? 3.963 1.822 -0.153 1.00 95.31 92 GLY A CA 1
ATOM 749 C C . GLY A 1 92 ? 4.182 0.732 0.898 1.00 95.31 92 GLY A C 1
ATOM 750 O O . GLY A 1 92 ? 3.657 -0.368 0.794 1.00 95.31 92 GLY A O 1
ATOM 751 N N . GLY A 1 93 ? 4.966 1.039 1.934 1.00 95.06 93 GLY A N 1
ATOM 752 C CA . GLY A 1 93 ? 5.256 0.101 3.024 1.00 95.06 93 GLY A CA 1
ATOM 753 C C . GLY A 1 93 ? 4.189 0.020 4.122 1.00 95.06 93 GLY A C 1
ATOM 754 O O . GLY A 1 93 ? 4.447 -0.641 5.127 1.00 95.06 93 GLY A O 1
ATOM 755 N N . GLY A 1 94 ? 3.066 0.736 4.002 1.00 96.12 94 GLY A N 1
ATOM 756 C CA . GLY A 1 94 ? 1.915 0.647 4.913 1.00 96.12 94 GLY A CA 1
ATOM 757 C C . GLY A 1 94 ? 2.066 1.300 6.288 1.00 96.12 94 GLY A C 1
ATOM 758 O O . GLY A 1 94 ? 1.175 1.210 7.119 1.00 96.12 94 GLY A O 1
ATOM 759 N N . GLU A 1 95 ? 3.183 1.963 6.579 1.00 94.75 95 GLU A N 1
ATOM 760 C CA . GLU A 1 95 ? 3.457 2.473 7.934 1.00 94.75 95 GLU A CA 1
ATOM 761 C C . GLU A 1 95 ? 2.581 3.661 8.340 1.00 94.75 95 GLU A C 1
ATOM 763 O O . GLU A 1 95 ? 2.177 3.766 9.495 1.00 94.75 95 GLU A O 1
ATOM 768 N N . LYS A 1 96 ? 2.273 4.551 7.392 1.00 95.38 96 LYS A N 1
ATOM 769 C CA . LYS A 1 96 ? 1.337 5.657 7.636 1.00 95.38 96 LYS A CA 1
ATOM 770 C C . LYS A 1 96 ? -0.083 5.122 7.807 1.00 95.38 96 LYS A C 1
ATOM 772 O O . LYS A 1 96 ? -0.768 5.491 8.754 1.00 95.38 96 LYS A O 1
ATOM 777 N N . ASP A 1 97 ? -0.468 4.186 6.950 1.00 97.00 97 ASP A N 1
ATOM 778 C CA . ASP A 1 97 ? -1.779 3.546 6.983 1.00 97.00 97 ASP A CA 1
ATOM 779 C C . ASP A 1 97 ? -1.975 2.786 8.301 1.00 97.00 97 ASP A C 1
ATOM 781 O O . ASP A 1 97 ? -3.018 2.922 8.927 1.00 97.00 97 ASP A O 1
ATOM 785 N N . LYS A 1 98 ? -0.941 2.094 8.799 1.00 96.88 98 LYS A N 1
ATOM 786 C CA . LYS A 1 98 ? -0.934 1.436 10.117 1.00 96.88 98 LYS A CA 1
ATOM 787 C C . LYS A 1 98 ? -1.229 2.412 11.252 1.00 96.88 98 LYS A C 1
ATOM 789 O O . LYS A 1 98 ? -1.996 2.081 12.155 1.00 96.88 98 LYS A O 1
ATOM 794 N N . LEU A 1 99 ? -0.628 3.602 11.210 1.00 96.56 99 LEU A N 1
ATOM 795 C CA . LEU A 1 99 ? -0.868 4.636 12.214 1.00 96.56 99 LEU A CA 1
ATOM 796 C C . LEU A 1 99 ? -2.311 5.145 12.155 1.00 96.56 99 LEU A C 1
ATOM 798 O O . LEU A 1 99 ? -2.933 5.300 13.196 1.00 96.56 99 LEU A O 1
ATOM 802 N N . LEU A 1 100 ? -2.871 5.367 10.966 1.00 96.69 100 LEU A N 1
ATOM 803 C CA . LEU A 1 100 ? -4.268 5.786 10.849 1.00 96.69 100 LEU A CA 1
ATOM 804 C C . LEU A 1 100 ? -5.241 4.670 11.262 1.00 96.69 100 LEU A C 1
ATOM 806 O O . LEU A 1 100 ? -6.193 4.933 11.991 1.00 96.69 100 LEU A O 1
ATOM 810 N N . VAL A 1 101 ? -4.985 3.418 10.868 1.00 96.56 101 VAL A N 1
ATOM 811 C CA . VAL A 1 101 ? -5.776 2.254 11.300 1.00 96.56 101 VAL A CA 1
ATOM 812 C C . VAL A 1 101 ? -5.811 2.159 12.824 1.00 96.56 101 VAL A C 1
ATOM 814 O O . VAL A 1 101 ? -6.885 1.951 13.378 1.00 96.56 101 VAL A O 1
ATOM 817 N N . SER A 1 102 ? -4.686 2.373 13.517 1.00 95.81 102 SER A N 1
ATOM 818 C CA . SER A 1 102 ? -4.669 2.323 14.986 1.00 95.81 102 SER A CA 1
ATOM 819 C C . SER A 1 102 ? -5.524 3.410 15.644 1.00 95.81 102 SER A C 1
ATOM 821 O O . SER A 1 102 ? -6.040 3.176 16.731 1.00 95.81 102 SER A O 1
ATOM 823 N N . GLN A 1 103 ? -5.708 4.566 14.992 1.00 94.94 103 GLN A N 1
ATOM 824 C CA . GLN A 1 103 ? -6.608 5.622 15.471 1.00 94.94 103 GLN A CA 1
ATOM 825 C C . GLN A 1 103 ? -8.080 5.346 15.128 1.00 94.94 103 GLN A C 1
ATOM 827 O O . GLN A 1 103 ? -8.966 5.750 15.870 1.00 94.94 103 GLN A O 1
ATOM 832 N N . LEU A 1 104 ? -8.355 4.676 14.003 1.00 93.50 104 LEU A N 1
ATOM 833 C CA . LEU A 1 104 ? -9.719 4.392 13.536 1.00 93.50 104 LEU A CA 1
ATOM 834 C C . LEU A 1 104 ? -10.313 3.100 14.109 1.00 93.50 104 LEU A C 1
ATOM 836 O O . LEU A 1 104 ? -11.530 2.904 14.046 1.00 93.50 104 LEU A O 1
ATOM 840 N N . LEU A 1 105 ? -9.488 2.201 14.640 1.00 90.75 105 LEU A N 1
ATOM 841 C CA . LEU A 1 105 ? -9.960 0.966 15.252 1.00 90.75 105 LEU A CA 1
ATOM 842 C C . LEU A 1 105 ? -10.829 1.263 16.477 1.00 90.75 105 LEU A C 1
ATOM 844 O O . LEU A 1 105 ? -10.396 1.884 17.440 1.00 90.75 105 LEU A O 1
ATOM 848 N N . ASN A 1 106 ? -12.065 0.778 16.427 1.00 85.38 106 ASN A N 1
ATOM 849 C CA . ASN A 1 106 ? -13.050 0.846 17.498 1.00 85.38 106 ASN A CA 1
ATOM 850 C C . ASN A 1 106 ? -13.834 -0.479 17.471 1.00 85.38 106 ASN A C 1
ATOM 852 O O . ASN A 1 106 ? -14.174 -0.962 16.392 1.00 85.38 106 ASN A O 1
ATOM 856 N N . SER A 1 107 ? -14.087 -1.089 18.634 1.00 81.62 107 SER A N 1
ATOM 857 C CA . SER A 1 107 ? -14.768 -2.390 18.749 1.00 81.62 107 SER A CA 1
ATOM 858 C C . SER A 1 107 ? -16.191 -2.401 18.192 1.00 81.62 107 SER A C 1
ATOM 860 O O . SER A 1 107 ? -16.693 -3.461 17.831 1.00 81.62 107 SER A O 1
ATOM 862 N N . GLU A 1 108 ? -16.839 -1.242 18.118 1.00 84.81 108 GLU A N 1
ATOM 863 C CA . GLU A 1 108 ? -18.227 -1.099 17.667 1.00 84.81 108 GLU A CA 1
ATOM 864 C C . GLU A 1 108 ? -18.337 -0.760 16.171 1.00 84.81 108 GLU A C 1
ATOM 866 O O . GLU A 1 108 ? -19.437 -0.682 15.624 1.00 84.81 108 GLU A O 1
ATOM 871 N N . ARG A 1 109 ? -17.199 -0.573 15.490 1.00 88.38 109 ARG A N 1
ATOM 872 C CA . ARG A 1 109 ? -17.126 -0.084 14.112 1.00 88.38 109 ARG A CA 1
ATOM 873 C C . ARG A 1 109 ? -16.416 -1.080 13.209 1.00 88.38 109 ARG A C 1
ATOM 875 O O . ARG A 1 109 ? -15.265 -1.444 13.443 1.00 88.38 109 ARG A O 1
ATOM 882 N N . ALA A 1 110 ? -17.060 -1.463 12.112 1.00 92.06 110 ALA A N 1
ATOM 883 C CA . ALA A 1 110 ? -16.393 -2.256 11.092 1.00 92.06 110 ALA A CA 1
ATOM 884 C C . ALA A 1 110 ? -15.469 -1.362 10.255 1.00 92.06 110 ALA A C 1
ATOM 886 O O . ALA A 1 110 ? -15.902 -0.368 9.671 1.00 92.06 110 ALA A O 1
ATOM 887 N N . LEU A 1 111 ? -14.196 -1.737 10.160 1.00 95.19 111 LEU A N 1
ATOM 888 C CA . LEU A 1 111 ? -13.206 -1.062 9.327 1.00 95.19 111 LEU A CA 1
ATOM 889 C C . LEU A 1 111 ? -12.672 -2.040 8.278 1.00 95.19 111 LEU A C 1
ATOM 891 O O . LEU A 1 111 ? -12.227 -3.140 8.609 1.00 95.19 111 LEU A O 1
ATOM 895 N N . THR A 1 112 ? -12.708 -1.628 7.011 1.00 97.06 112 THR A N 1
ATOM 896 C CA . THR A 1 112 ? -12.053 -2.346 5.910 1.00 97.06 112 THR A CA 1
ATOM 897 C C . THR A 1 112 ? -10.931 -1.497 5.334 1.00 97.06 112 THR A C 1
ATOM 899 O O . THR A 1 112 ? -11.138 -0.327 5.021 1.00 97.06 112 THR A O 1
ATOM 902 N N . TYR A 1 113 ? -9.747 -2.085 5.180 1.00 98.06 113 TYR A N 1
ATOM 903 C CA . TYR A 1 113 ? -8.585 -1.435 4.583 1.00 98.06 113 TYR A CA 1
ATOM 904 C C . TYR A 1 113 ? -8.319 -1.948 3.163 1.00 98.06 113 TYR A C 1
ATOM 906 O O . TYR A 1 113 ? -8.272 -3.155 2.923 1.00 98.06 113 TYR A O 1
ATOM 914 N N . TYR A 1 114 ? -8.104 -1.012 2.244 1.00 98.06 114 TYR A N 1
ATOM 915 C CA . TYR A 1 114 ? -7.777 -1.226 0.840 1.00 98.06 114 TYR A CA 1
ATOM 916 C C . TYR A 1 114 ? -6.401 -0.607 0.543 1.00 98.06 114 TYR A C 1
ATOM 918 O O . TYR A 1 114 ? -6.324 0.595 0.262 1.00 98.06 114 TYR A O 1
ATOM 926 N N . PRO A 1 115 ? -5.300 -1.375 0.641 1.00 98.00 115 PRO A N 1
ATOM 927 C CA . PRO A 1 115 ? -3.994 -0.929 0.169 1.00 98.00 115 PRO A CA 1
ATOM 928 C C . PRO A 1 115 ? -4.007 -0.872 -1.358 1.00 98.00 115 PRO A C 1
ATOM 930 O O . PRO A 1 115 ? -4.196 -1.892 -2.012 1.00 98.00 115 PRO A O 1
ATOM 933 N N . VAL A 1 116 ? -3.795 0.311 -1.931 1.00 98.00 116 VAL A N 1
ATOM 934 C CA . VAL A 1 116 ? -3.784 0.504 -3.383 1.00 98.00 116 VAL A CA 1
ATOM 935 C C . VAL A 1 116 ? -2.422 1.028 -3.799 1.00 98.00 116 VAL A C 1
ATOM 937 O O . VAL A 1 116 ? -2.013 2.123 -3.417 1.00 98.00 116 VAL A O 1
ATOM 940 N N . ASP A 1 117 ? -1.726 0.270 -4.634 1.00 97.06 117 ASP A N 1
ATOM 941 C CA . ASP A 1 117 ? -0.450 0.685 -5.203 1.00 97.06 117 ASP A CA 1
ATOM 942 C C . ASP A 1 117 ? -0.345 0.213 -6.654 1.00 97.06 117 ASP A C 1
ATOM 944 O O . ASP A 1 117 ? -0.950 -0.785 -7.050 1.00 97.06 117 ASP A O 1
ATOM 948 N N . VAL A 1 118 ? 0.424 0.942 -7.461 1.00 95.69 118 VAL A N 1
ATOM 949 C CA . VAL A 1 118 ? 0.748 0.510 -8.825 1.00 95.69 118 VAL A CA 1
ATOM 950 C C . VAL A 1 118 ? 1.646 -0.729 -8.798 1.00 95.69 118 VAL A C 1
ATOM 952 O O . VAL A 1 118 ? 1.593 -1.549 -9.709 1.00 95.69 118 VAL A O 1
ATOM 955 N N . SER A 1 119 ? 2.428 -0.892 -7.727 1.00 95.62 119 SER A N 1
ATOM 956 C CA . SER A 1 119 ? 3.217 -2.088 -7.473 1.00 95.62 119 SER A CA 1
ATOM 957 C C . SER 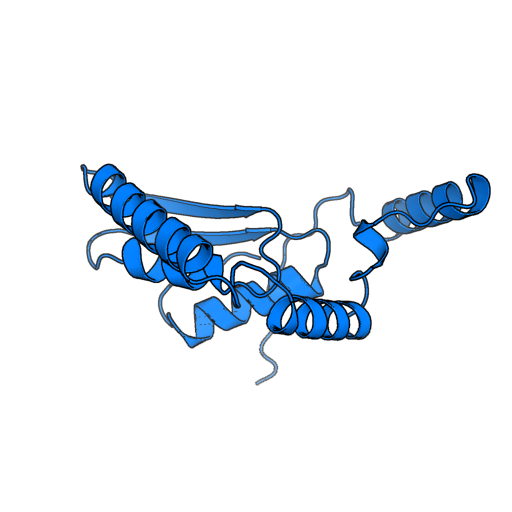A 1 119 ? 2.432 -3.101 -6.660 1.00 95.62 119 SER A C 1
ATOM 959 O O . SER A 1 119 ? 2.194 -2.916 -5.464 1.00 95.62 119 SER A O 1
ATOM 961 N N . LEU A 1 120 ? 2.139 -4.242 -7.286 1.00 95.19 120 LEU A N 1
ATOM 962 C CA . LEU A 1 120 ? 1.518 -5.382 -6.612 1.00 95.19 120 LEU A CA 1
ATOM 963 C C . LEU A 1 120 ? 2.293 -5.783 -5.348 1.00 95.19 120 LEU A C 1
ATOM 965 O O . LEU A 1 120 ? 1.706 -6.089 -4.313 1.00 95.19 120 LEU A O 1
ATOM 969 N N . SER A 1 121 ? 3.625 -5.741 -5.411 1.00 95.62 121 SER A N 1
ATOM 970 C CA . SER A 1 121 ? 4.463 -6.090 -4.264 1.00 95.62 121 SER A CA 1
ATOM 971 C C . SER A 1 121 ? 4.311 -5.121 -3.085 1.00 95.62 121 SER A C 1
ATOM 973 O O . SER A 1 121 ? 4.280 -5.579 -1.948 1.00 95.62 121 SER A O 1
ATOM 975 N N . LEU A 1 122 ? 4.168 -3.810 -3.323 1.00 97.19 122 LEU A N 1
ATOM 976 C CA . LEU A 1 122 ? 3.945 -2.827 -2.255 1.00 97.19 122 LEU A CA 1
ATOM 977 C C . LEU A 1 122 ? 2.541 -2.956 -1.654 1.00 97.19 122 LEU A C 1
ATOM 979 O O . LEU A 1 122 ? 2.409 -2.950 -0.431 1.00 97.19 122 LEU A O 1
ATOM 983 N N . ALA A 1 123 ? 1.516 -3.163 -2.487 1.00 97.12 123 ALA A N 1
ATOM 984 C CA . ALA A 1 123 ? 0.152 -3.409 -2.015 1.00 97.12 123 ALA A CA 1
ATOM 985 C C . ALA A 1 123 ? 0.084 -4.634 -1.085 1.00 97.12 123 ALA A C 1
ATOM 987 O O . ALA A 1 123 ? -0.460 -4.547 0.018 1.00 97.12 123 ALA A O 1
ATOM 988 N N . ILE A 1 124 ? 0.724 -5.746 -1.473 1.00 96.06 124 ILE A N 1
ATOM 989 C CA . ILE A 1 124 ? 0.805 -6.960 -0.644 1.00 96.06 124 ILE A CA 1
ATOM 990 C C . ILE A 1 124 ? 1.598 -6.707 0.646 1.00 96.06 124 ILE A C 1
ATOM 992 O O . ILE A 1 124 ? 1.140 -7.101 1.716 1.00 96.06 124 ILE A O 1
ATOM 996 N N . ILE A 1 125 ? 2.753 -6.032 0.581 1.00 96.06 125 ILE A N 1
ATOM 997 C CA . ILE A 1 125 ? 3.554 -5.704 1.777 1.00 96.06 125 ILE A CA 1
ATOM 998 C C . ILE A 1 125 ? 2.729 -4.880 2.772 1.00 96.06 125 ILE A C 1
ATOM 1000 O O . ILE A 1 125 ? 2.737 -5.170 3.969 1.00 96.06 125 ILE A O 1
ATOM 1004 N N . SER A 1 126 ? 2.001 -3.869 2.289 1.00 97.12 126 SER A N 1
ATOM 1005 C CA . SER A 1 126 ? 1.126 -3.058 3.134 1.00 97.12 126 SER A CA 1
ATOM 1006 C C . SER A 1 126 ? -0.002 -3.897 3.738 1.00 97.12 126 SER A C 1
ATOM 1008 O O . SER A 1 126 ? -0.238 -3.843 4.945 1.00 97.12 126 SER A O 1
ATOM 1010 N N . ALA A 1 127 ? -0.656 -4.737 2.929 1.00 96.88 127 ALA A N 1
ATOM 1011 C CA . ALA A 1 127 ? -1.728 -5.612 3.390 1.00 96.88 127 ALA A CA 1
ATOM 1012 C C . ALA A 1 127 ? -1.270 -6.552 4.511 1.00 96.88 127 ALA A C 1
ATOM 1014 O O . ALA A 1 127 ? -1.899 -6.615 5.568 1.00 96.88 127 ALA A O 1
ATOM 1015 N N . GLN A 1 128 ? -0.150 -7.245 4.296 1.00 95.06 128 GLN A N 1
ATOM 1016 C CA . GLN A 1 128 ? 0.419 -8.187 5.256 1.00 95.06 128 GLN A CA 1
ATOM 1017 C C . GLN A 1 128 ? 0.818 -7.493 6.554 1.00 95.06 128 GLN A C 1
ATOM 1019 O O . GLN A 1 128 ? 0.504 -7.998 7.627 1.00 95.06 128 GLN A O 1
ATOM 1024 N N . LYS A 1 129 ? 1.412 -6.297 6.468 1.00 96.06 129 LYS A N 1
ATOM 1025 C CA . LYS A 1 129 ? 1.726 -5.491 7.649 1.00 96.06 129 LYS A CA 1
ATOM 1026 C C . LYS A 1 129 ? 0.478 -5.178 8.464 1.00 96.06 129 LYS A C 1
ATOM 1028 O O . LYS A 1 129 ? 0.460 -5.378 9.669 1.00 96.06 129 LYS A O 1
ATOM 1033 N N . ILE A 1 130 ? -0.591 -4.714 7.829 1.00 97.00 130 ILE A N 1
ATOM 1034 C CA . ILE A 1 130 ? -1.825 -4.412 8.559 1.00 97.00 130 ILE A CA 1
ATOM 1035 C C . ILE A 1 130 ? -2.423 -5.677 9.190 1.00 97.00 130 ILE A C 1
ATOM 1037 O O . ILE A 1 130 ? -2.833 -5.626 10.346 1.00 97.00 130 ILE A O 1
ATOM 1041 N N . ARG A 1 131 ? -2.412 -6.823 8.497 1.00 94.56 131 ARG A N 1
ATOM 1042 C CA . ARG A 1 131 ? -2.873 -8.101 9.072 1.00 94.56 131 ARG A CA 1
ATOM 1043 C C . ARG A 1 131 ? -2.032 -8.553 10.269 1.00 94.56 131 ARG A C 1
ATOM 1045 O O . ARG A 1 131 ? -2.595 -9.050 11.237 1.00 94.56 131 ARG A O 1
ATOM 1052 N N . GLU A 1 132 ? -0.714 -8.370 10.213 1.00 94.94 132 GLU A N 1
ATOM 1053 C CA . GLU A 1 132 ? 0.213 -8.731 11.294 1.00 94.94 132 GLU A CA 1
ATOM 1054 C C . GLU A 1 132 ? -0.090 -7.954 12.583 1.00 94.94 132 GLU A C 1
ATOM 1056 O O . GLU A 1 132 ? -0.142 -8.538 13.663 1.00 94.94 132 GLU A O 1
ATOM 1061 N N . TYR A 1 133 ? -0.342 -6.647 12.471 1.00 96.19 133 TYR A N 1
ATOM 1062 C CA . TYR A 1 133 ? -0.632 -5.795 13.629 1.00 96.19 133 TYR A CA 1
ATOM 1063 C C . TYR A 1 133 ? -2.106 -5.833 14.061 1.00 96.19 133 TYR A C 1
ATOM 1065 O O . TYR A 1 133 ? -2.411 -5.565 15.223 1.00 96.19 133 TYR A O 1
ATOM 1073 N N . PHE A 1 134 ? -3.025 -6.162 13.149 1.00 95.06 134 PHE A N 1
ATOM 1074 C CA . PHE A 1 134 ? -4.469 -6.109 13.374 1.00 95.06 134 PHE A CA 1
ATOM 1075 C C . PHE A 1 134 ? -5.153 -7.365 12.815 1.00 95.06 134 PHE A C 1
ATOM 1077 O O . PHE A 1 134 ? -5.844 -7.318 11.798 1.00 95.06 134 PHE A O 1
ATOM 1084 N N . ALA A 1 135 ? -4.985 -8.495 1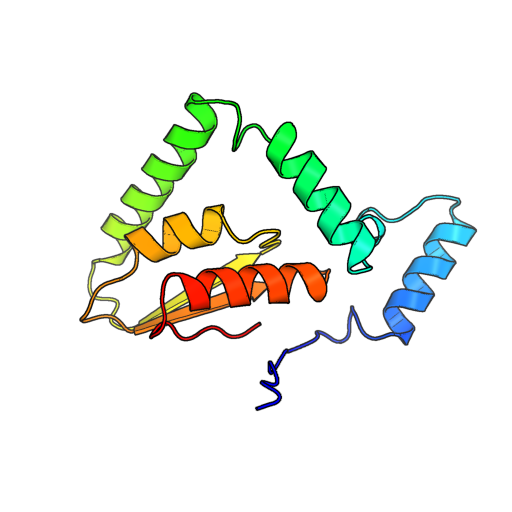3.510 1.00 85.12 135 ALA A N 1
ATOM 1085 C CA . ALA A 1 135 ? -5.395 -9.828 13.046 1.00 85.12 135 ALA A CA 1
ATOM 1086 C C . ALA A 1 135 ? -6.862 -9.939 12.578 1.00 85.12 135 ALA A C 1
ATOM 1088 O O . ALA A 1 135 ? -7.163 -10.697 11.660 1.00 85.12 135 ALA A O 1
ATOM 1089 N N . ASN A 1 136 ? -7.771 -9.167 13.183 1.00 87.25 136 ASN A N 1
ATOM 1090 C CA .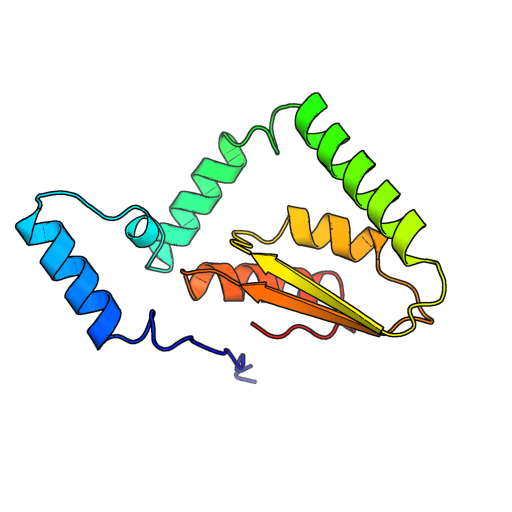 ASN A 1 136 ? -9.205 -9.205 12.874 1.00 87.25 136 ASN A CA 1
ATOM 1091 C C . ASN A 1 136 ? -9.654 -8.118 11.881 1.00 87.25 136 ASN A C 1
ATOM 1093 O O . ASN A 1 136 ? -10.841 -8.036 11.563 1.00 87.25 136 ASN A O 1
ATOM 1097 N N . LEU A 1 137 ? -8.742 -7.268 11.396 1.00 94.31 137 LEU A N 1
ATOM 1098 C CA . LEU A 1 137 ? -9.093 -6.231 10.433 1.00 94.31 137 LEU A CA 1
ATOM 1099 C C . LEU A 1 137 ? -9.291 -6.839 9.042 1.00 94.31 137 LEU A C 1
ATOM 1101 O O . LEU A 1 137 ? -8.450 -7.582 8.528 1.00 94.31 137 LEU A O 1
ATOM 1105 N N . ARG A 1 138 ? -10.388 -6.468 8.379 1.00 95.50 138 ARG A N 1
ATOM 1106 C CA . ARG A 1 138 ? -10.609 -6.847 6.986 1.00 95.50 138 ARG A CA 1
ATOM 1107 C C . ARG A 1 138 ? -9.671 -6.045 6.085 1.00 95.50 138 ARG A C 1
ATOM 1109 O O . ARG A 1 138 ? -9.773 -4.826 6.007 1.00 95.50 138 ARG A O 1
ATOM 1116 N N . VAL A 1 139 ? -8.801 -6.742 5.359 1.00 96.81 139 VAL A N 1
ATOM 1117 C CA . VAL A 1 139 ? -7.885 -6.147 4.376 1.00 96.81 139 VAL A CA 1
ATOM 1118 C C . VAL A 1 139 ? -8.171 -6.717 2.988 1.00 96.81 139 VAL A C 1
ATOM 1120 O O . VAL A 1 139 ? -8.369 -7.930 2.852 1.00 96.81 139 VAL A O 1
ATOM 1123 N N . GLN A 1 140 ? -8.234 -5.849 1.978 1.00 95.88 140 GLN A N 1
ATOM 1124 C CA . GLN A 1 140 ? -8.523 -6.195 0.583 1.00 95.88 140 GLN A CA 1
ATOM 1125 C C . GLN A 1 140 ? -7.526 -5.501 -0.365 1.00 95.88 140 GLN A C 1
ATOM 1127 O O . GLN A 1 140 ? -7.802 -4.379 -0.792 1.00 95.88 140 GLN A O 1
ATOM 1132 N N . PRO A 1 141 ? -6.370 -6.132 -0.643 1.00 93.44 141 PRO A N 1
ATOM 1133 C CA . PRO A 1 141 ? -5.398 -5.651 -1.627 1.00 93.44 141 PRO A CA 1
ATOM 1134 C C . PRO A 1 141 ? -5.839 -5.873 -3.079 1.00 93.44 141 PRO A C 1
ATOM 1136 O O . PRO A 1 141 ? -6.695 -6.752 -3.337 1.00 93.44 141 PRO A O 1
#

Sequence (141 aa):
MLDFEKVYVHPSQFPERVFQDYLAGFTSCKINHKFHYDSVKQSQKWLKIHETYSPARQDESCIDAYAKCFKKTAEILDDNSLNLNLIGLGCGGGEKDKLLVSQLLNSERALTYYPVDVSLSLAIISAQKIREYFANLRVQP

pLDDT: mean 93.26, std 7.69, range [40.28, 98.06]

Secondary structure (DSSP, 8-state):
--PPPP----GGGSHHHHHHHHHHHHHTT---GGGGGSSHHHHHHHHHHHHHH-HHHH-HHHHHHHHHHHHHHHHHHTTT-SEEEEEEET-TTSHHHHHHHHHH--TTSEEEEEEE-SSHHHHHHHHHHHHHH-TTSEE--

Foldseek 3Di:
DPDDADADDDPCLPPVNVVVLVVVCVVVVHDDPLVCCQDLVSLVVVVVCCCVDPCCNVPPVNVVVLLVVLLVVLVVCVPPAQEEEAEAEQCRQQPSVLSSCVNNDDPRHAYEYEDDHSHPNRRVNNQVVNCVVPVPHHYYD